Protein AF-A0A929SCU1-F1 (afdb_monomer)

Nearest PDB structures (foldseek):
  3o3o-assembly1_A  TM=7.319E-01  e=7.300E+00  Clostridioides difficile
  4o1f-assembly1_B  TM=4.261E-01  e=3.508E+00  Desulfitobacterium hafniense DCB-2
  3blx-assembly6_P  TM=3.917E-01  e=4.285E+00  Saccharomyces cerevisiae

Sequence (90 aa):
MKSVVNISSDQIAIWHLGEMRKLERNGVDREIGKVLVELDREGAFDQCLVINGPGGFTNLRVGSLALNLLKTLKGDQISFFSLSKPELYK

Radius of gyration: 12.05 Å; Cα contacts (8 Å, |Δi|>4): 150; chains: 1; bounding box: 29×21×34 Å

Mean predicted aligned error: 3.46 Å

Structure (mmCIF, N/CA/C/O backbone):
data_AF-A0A929SCU1-F1
#
_entry.id   AF-A0A929SCU1-F1
#
loop_
_atom_site.group_PDB
_atom_site.id
_atom_site.type_symbol
_atom_site.label_atom_id
_atom_site.label_alt_id
_atom_site.label_comp_id
_atom_site.label_asym_id
_atom_site.label_entity_id
_atom_site.label_seq_id
_atom_site.pdbx_PDB_ins_code
_atom_site.Cartn_x
_atom_site.Cartn_y
_atom_site.Cartn_z
_atom_site.occupancy
_atom_site.B_iso_or_equiv
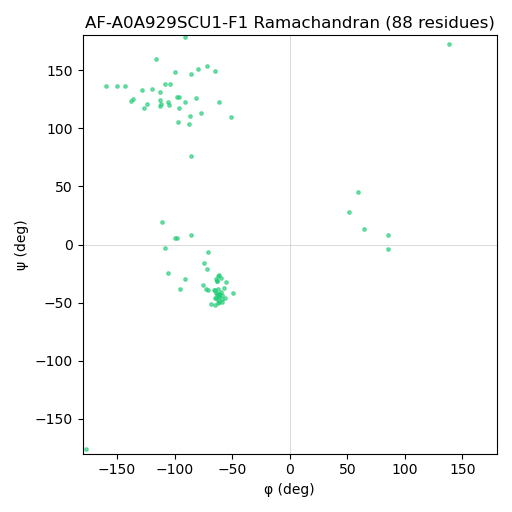_atom_site.auth_seq_id
_atom_site.auth_comp_id
_atom_site.auth_asym_id
_atom_site.auth_atom_id
_atom_site.pdbx_PDB_model_num
ATOM 1 N N . MET A 1 1 ? -15.627 6.825 2.863 1.00 58.50 1 MET A N 1
ATOM 2 C CA . MET A 1 1 ? -15.016 7.550 1.719 1.00 58.50 1 MET A CA 1
ATOM 3 C C . MET A 1 1 ? -14.042 6.589 1.043 1.00 58.50 1 MET A C 1
ATOM 5 O O . MET A 1 1 ? -13.446 5.799 1.761 1.00 58.50 1 MET A O 1
ATOM 9 N N . LYS A 1 2 ? -13.944 6.539 -0.293 1.00 77.69 2 LYS A N 1
ATOM 10 C CA . LYS A 1 2 ? -13.163 5.483 -0.970 1.00 77.69 2 LYS A CA 1
ATOM 11 C C . LYS A 1 2 ? -11.691 5.888 -1.082 1.00 77.69 2 LYS A C 1
ATOM 13 O O . LYS A 1 2 ? -11.379 6.799 -1.843 1.00 77.69 2 LYS A O 1
ATOM 18 N N . SER A 1 3 ? -10.812 5.220 -0.339 1.00 92.88 3 SER A N 1
ATOM 19 C CA . SER A 1 3 ? -9.363 5.345 -0.518 1.00 92.88 3 SER A CA 1
ATOM 20 C C . SER A 1 3 ? -8.899 4.501 -1.703 1.00 92.88 3 SER A C 1
ATOM 22 O O . SER A 1 3 ? -9.493 3.462 -2.002 1.00 92.88 3 SER A O 1
ATOM 24 N N . VAL A 1 4 ? -7.819 4.911 -2.362 1.00 94.88 4 VAL A N 1
ATOM 25 C CA . VAL A 1 4 ? -7.154 4.105 -3.395 1.00 94.88 4 VAL A CA 1
ATOM 26 C C . VAL A 1 4 ? -5.672 4.019 -3.070 1.00 94.88 4 VAL A C 1
ATOM 28 O O . VAL A 1 4 ? -5.045 5.035 -2.792 1.00 94.88 4 VAL A O 1
ATOM 31 N N . VAL A 1 5 ? -5.094 2.825 -3.121 1.00 95.69 5 VAL A N 1
ATOM 32 C CA . VAL A 1 5 ? -3.663 2.606 -2.913 1.00 95.69 5 VAL A CA 1
ATOM 33 C C . VAL A 1 5 ? -3.097 1.837 -4.095 1.00 95.69 5 VAL A C 1
ATOM 35 O O . VAL A 1 5 ? -3.459 0.693 -4.351 1.00 95.69 5 VAL A O 1
ATOM 38 N N . ASN A 1 6 ? -2.166 2.450 -4.815 1.00 95.69 6 ASN A N 1
ATOM 39 C CA . ASN A 1 6 ? -1.407 1.789 -5.861 1.00 95.69 6 ASN A CA 1
ATOM 40 C C . ASN A 1 6 ? -0.058 1.328 -5.313 1.00 95.69 6 ASN A C 1
ATOM 42 O O . ASN A 1 6 ? 0.849 2.138 -5.136 1.00 95.69 6 ASN A O 1
ATOM 46 N N . ILE A 1 7 ? 0.079 0.021 -5.081 1.00 95.75 7 ILE A N 1
ATOM 47 C 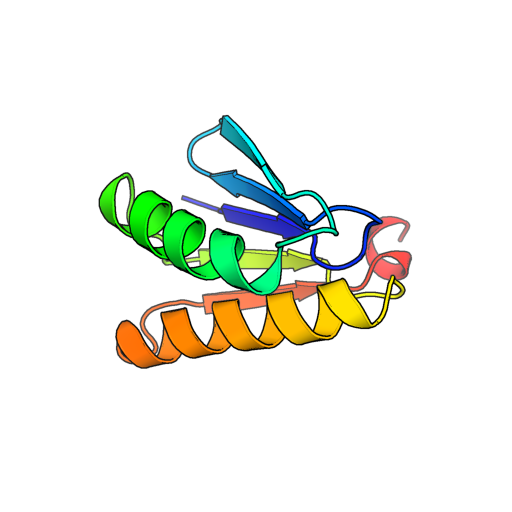CA . ILE A 1 7 ? 1.328 -0.608 -4.614 1.00 95.75 7 ILE A CA 1
ATOM 48 C C . ILE A 1 7 ? 2.139 -1.230 -5.757 1.00 95.75 7 ILE A C 1
ATOM 50 O O . ILE A 1 7 ? 3.136 -1.913 -5.530 1.00 95.75 7 ILE A O 1
ATOM 54 N N . SER A 1 8 ? 1.694 -1.030 -6.996 1.00 92.88 8 SER A N 1
ATOM 55 C CA . SER A 1 8 ? 2.201 -1.734 -8.170 1.00 92.88 8 SER A CA 1
ATOM 56 C C . SER A 1 8 ? 3.044 -0.861 -9.105 1.00 92.88 8 SER A C 1
ATOM 58 O O . SER A 1 8 ? 3.579 -1.358 -10.093 1.00 92.88 8 SER A O 1
ATOM 60 N N . SER A 1 9 ? 3.198 0.432 -8.827 1.00 87.19 9 SER A N 1
ATOM 61 C CA . SER A 1 9 ? 4.093 1.350 -9.549 1.00 87.19 9 SER A CA 1
ATOM 62 C C . SER A 1 9 ? 5.500 1.415 -8.936 1.00 87.19 9 SER A C 1
ATOM 64 O O . SER A 1 9 ? 5.780 0.761 -7.930 1.00 87.19 9 SER A O 1
ATOM 66 N N . ASP A 1 10 ? 6.389 2.207 -9.545 1.00 87.44 10 ASP A N 1
ATOM 67 C CA . ASP A 1 10 ? 7.741 2.478 -9.023 1.00 87.44 10 ASP A CA 1
ATOM 68 C C . ASP A 1 10 ? 7.717 3.169 -7.652 1.00 87.44 10 ASP A C 1
ATOM 70 O O . ASP A 1 10 ? 8.614 2.981 -6.832 1.00 87.44 10 ASP A O 1
ATOM 74 N N . GLN A 1 11 ? 6.633 3.892 -7.379 1.00 91.44 11 GLN A N 1
ATOM 75 C CA . GLN A 1 11 ? 6.291 4.504 -6.097 1.00 91.44 11 GLN A CA 1
ATOM 76 C C . GLN A 1 11 ? 5.001 3.883 -5.558 1.00 91.44 11 GLN A C 1
ATOM 78 O O . GLN A 1 11 ? 4.207 3.345 -6.337 1.00 91.44 11 GLN A O 1
ATOM 83 N N . ILE A 1 12 ? 4.756 3.998 -4.253 1.00 94.44 12 ILE A N 1
ATOM 84 C CA . ILE A 1 12 ? 3.430 3.716 -3.689 1.00 94.44 12 ILE A CA 1
ATOM 85 C C . ILE A 1 12 ? 2.640 5.018 -3.674 1.00 94.44 12 ILE A C 1
ATOM 87 O O . ILE A 1 12 ? 3.084 6.003 -3.091 1.00 94.44 12 ILE A O 1
ATOM 91 N N . ALA A 1 13 ? 1.480 5.030 -4.320 1.00 95.00 13 ALA A N 1
ATOM 92 C CA . ALA A 1 13 ? 0.614 6.202 -4.359 1.00 95.00 13 ALA A CA 1
ATOM 93 C C . ALA A 1 13 ? -0.677 5.928 -3.585 1.00 95.00 13 ALA A C 1
ATOM 95 O O . ALA A 1 13 ? -1.305 4.888 -3.778 1.00 95.00 13 ALA A O 1
ATOM 96 N N . ILE A 1 14 ? -1.053 6.849 -2.702 1.00 95.50 14 ILE A N 1
ATOM 97 C CA . ILE A 1 14 ? -2.212 6.738 -1.819 1.00 95.50 14 ILE A CA 1
ATOM 98 C C . ILE A 1 14 ? -3.106 7.951 -2.050 1.00 95.50 14 ILE A C 1
ATOM 100 O O . ILE A 1 14 ? -2.676 9.084 -1.849 1.00 95.50 14 ILE A O 1
ATOM 104 N N . TRP A 1 15 ? -4.348 7.707 -2.447 1.00 94.56 15 TRP A N 1
ATOM 105 C CA . TRP A 1 15 ? -5.396 8.711 -2.553 1.00 94.56 15 TRP A CA 1
ATOM 106 C C . TRP A 1 15 ? -6.375 8.540 -1.401 1.00 94.56 15 TRP A C 1
ATOM 108 O O . TRP A 1 15 ? -6.966 7.469 -1.235 1.00 94.56 15 TRP A O 1
ATOM 118 N N . HIS A 1 16 ? -6.559 9.597 -0.618 1.00 92.25 16 HIS A N 1
ATOM 119 C CA . HIS A 1 16 ? -7.465 9.627 0.526 1.00 92.25 16 HIS A CA 1
ATOM 120 C C . HIS A 1 16 ? -7.992 11.052 0.717 1.00 92.25 16 HIS A C 1
ATOM 122 O O . HIS A 1 16 ? -7.237 12.007 0.580 1.00 92.25 16 HIS A O 1
ATOM 128 N N . LEU A 1 17 ? -9.295 11.199 0.974 1.00 89.00 17 LEU A N 1
ATOM 129 C CA . LEU A 1 17 ? -9.969 12.501 1.155 1.00 89.00 17 LEU A CA 1
ATOM 130 C C . LEU A 1 17 ? -9.718 13.535 0.035 1.00 89.00 17 LEU A C 1
ATOM 132 O O . LEU A 1 17 ? -9.799 14.734 0.264 1.00 89.00 17 LEU A O 1
ATOM 136 N N . GLY A 1 18 ? -9.446 13.084 -1.193 1.00 86.88 18 GLY A N 1
ATOM 137 C CA . GLY A 1 18 ? -9.156 13.970 -2.330 1.00 86.88 18 GLY A CA 1
ATOM 138 C C . GLY A 1 18 ? -7.691 14.401 -2.447 1.00 86.88 18 GLY A C 1
ATOM 139 O O . GLY A 1 18 ? -7.324 15.008 -3.450 1.00 86.88 18 GLY A O 1
ATOM 140 N N . GLU A 1 19 ? -6.840 14.025 -1.494 1.00 90.44 19 GLU A N 1
ATOM 141 C CA . GLU A 1 19 ? -5.403 14.274 -1.540 1.00 90.44 19 GLU A CA 1
ATOM 142 C C . GLU A 1 19 ? -4.630 13.037 -1.993 1.00 90.44 19 GLU A C 1
ATOM 144 O O . GLU A 1 19 ? -5.014 11.896 -1.721 1.00 90.44 19 GLU A O 1
ATOM 149 N N . MET A 1 20 ? -3.512 13.271 -2.681 1.00 93.38 20 MET A N 1
ATOM 150 C CA . MET A 1 20 ? -2.599 12.225 -3.128 1.00 93.38 20 MET A CA 1
ATOM 151 C C . ME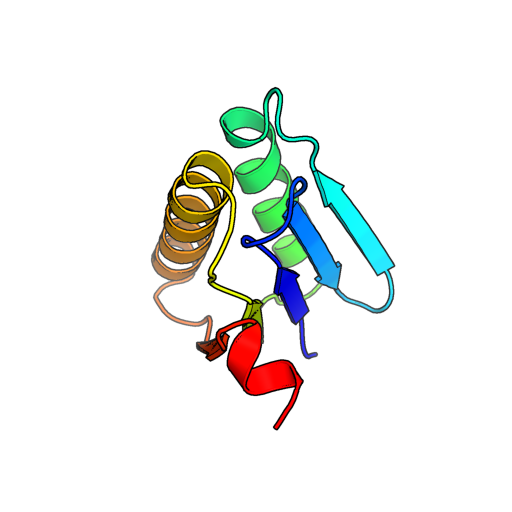T A 1 20 ? -1.271 12.337 -2.385 1.00 93.38 20 MET A C 1
ATOM 153 O O . MET A 1 20 ? -0.579 13.350 -2.479 1.00 93.38 20 MET A O 1
ATOM 157 N N . ARG A 1 21 ? -0.868 11.248 -1.734 1.00 94.62 21 ARG A N 1
ATOM 158 C CA . ARG A 1 21 ? 0.461 11.067 -1.142 1.00 94.62 21 ARG A CA 1
ATOM 159 C C . ARG A 1 21 ? 1.253 10.058 -1.971 1.00 94.62 21 ARG A C 1
ATOM 161 O O . ARG A 1 21 ? 0.710 9.043 -2.406 1.00 94.62 21 ARG A O 1
ATOM 168 N N . LYS A 1 22 ? 2.538 10.330 -2.196 1.00 94.75 22 LYS A N 1
ATOM 169 C CA . LYS A 1 22 ? 3.461 9.432 -2.904 1.00 94.75 22 LYS A CA 1
ATOM 170 C C . LYS A 1 22 ? 4.606 9.049 -1.981 1.00 94.75 22 LYS A C 1
ATOM 172 O O . LYS A 1 22 ? 5.185 9.911 -1.332 1.00 94.75 22 LYS A O 1
ATOM 177 N N . LEU A 1 23 ? 4.924 7.763 -1.951 1.00 94.25 23 LEU A N 1
ATOM 178 C CA . LEU A 1 23 ? 6.041 7.207 -1.205 1.00 94.25 23 LEU A CA 1
ATOM 179 C C . LEU A 1 23 ? 7.082 6.691 -2.187 1.00 94.25 23 LEU A C 1
ATOM 181 O O . LEU A 1 23 ? 6.801 5.817 -3.015 1.00 94.25 23 LEU A O 1
ATOM 185 N N . GLU A 1 24 ? 8.284 7.242 -2.072 1.00 91.69 24 GLU A N 1
ATOM 186 C CA . GLU A 1 24 ? 9.438 6.793 -2.834 1.00 91.69 24 GLU A CA 1
ATOM 187 C C . GLU A 1 24 ? 9.828 5.370 -2.447 1.00 91.69 24 GLU A C 1
ATOM 189 O O . GLU A 1 24 ? 9.681 4.954 -1.300 1.00 91.69 24 GLU A O 1
ATOM 194 N N . ARG A 1 25 ? 10.388 4.627 -3.404 1.00 83.44 25 ARG A N 1
ATOM 195 C CA . ARG A 1 25 ? 10.853 3.251 -3.180 1.00 83.44 25 ARG A CA 1
ATOM 196 C C . ARG A 1 25 ? 11.888 3.155 -2.055 1.00 83.44 25 ARG A C 1
ATOM 198 O O . ARG A 1 25 ? 11.901 2.179 -1.307 1.00 83.44 25 ARG A O 1
ATOM 205 N N . ASN A 1 26 ? 12.774 4.144 -1.956 1.00 86.94 26 ASN A N 1
ATOM 206 C CA . ASN A 1 26 ? 13.818 4.176 -0.939 1.00 86.94 26 ASN A CA 1
ATOM 207 C C . ASN A 1 26 ? 13.215 4.606 0.402 1.00 86.94 26 ASN A C 1
ATOM 209 O O . ASN A 1 26 ? 12.791 5.746 0.550 1.00 86.94 26 ASN A O 1
ATOM 213 N N . GLY A 1 27 ? 13.193 3.693 1.375 1.00 85.81 27 GLY A N 1
ATOM 214 C CA . GLY A 1 27 ? 12.610 3.939 2.699 1.00 85.81 27 GLY A CA 1
ATOM 215 C C . GLY A 1 27 ? 11.102 3.690 2.788 1.00 85.81 27 GLY A C 1
ATOM 216 O O . GLY A 1 27 ? 10.504 3.972 3.826 1.00 85.81 27 GLY A O 1
ATOM 217 N N . VAL A 1 28 ? 10.483 3.132 1.739 1.00 90.56 28 VAL A N 1
ATOM 218 C CA . VAL A 1 28 ? 9.042 2.827 1.707 1.00 90.56 28 VAL A CA 1
ATOM 219 C C . VAL A 1 28 ? 8.591 1.946 2.877 1.00 90.56 28 VAL A C 1
ATOM 221 O O . VAL A 1 28 ? 7.487 2.108 3.384 1.00 90.56 28 VAL A O 1
ATOM 224 N N . ASP A 1 29 ? 9.465 1.056 3.348 1.00 88.88 29 ASP A N 1
ATOM 225 C CA . ASP A 1 29 ? 9.281 0.170 4.500 1.00 88.88 29 ASP A CA 1
ATOM 226 C C . ASP A 1 29 ? 9.140 0.915 5.833 1.00 88.88 29 ASP A C 1
ATOM 228 O O . ASP A 1 29 ? 8.438 0.446 6.727 1.00 88.88 29 ASP A O 1
ATOM 232 N N . ARG A 1 30 ? 9.767 2.088 5.958 1.00 90.06 30 ARG A N 1
ATOM 233 C CA . ARG A 1 30 ? 9.719 2.922 7.168 1.00 90.06 30 ARG A CA 1
ATOM 234 C C . ARG A 1 30 ? 8.574 3.926 7.147 1.00 90.06 30 ARG A C 1
ATOM 236 O O . ARG A 1 30 ? 8.073 4.295 8.207 1.00 90.06 30 ARG A O 1
ATOM 243 N N . GLU A 1 31 ? 8.177 4.364 5.955 1.00 93.00 31 GLU A N 1
ATOM 244 C CA . GLU A 1 31 ? 7.237 5.473 5.786 1.00 93.00 31 GLU A CA 1
ATOM 245 C C . GLU A 1 31 ? 5.787 5.012 5.615 1.00 93.00 31 GLU A C 1
ATOM 247 O O . GLU A 1 31 ? 4.887 5.616 6.197 1.00 93.00 31 GLU A O 1
ATOM 252 N N . ILE A 1 32 ? 5.533 3.912 4.894 1.00 94.50 32 ILE A N 1
ATOM 253 C CA . ILE A 1 32 ? 4.156 3.516 4.558 1.00 94.50 32 ILE A CA 1
ATOM 254 C C . ILE A 1 32 ? 3.277 3.271 5.786 1.00 94.50 32 ILE A C 1
ATOM 256 O O . ILE A 1 32 ? 2.121 3.682 5.800 1.00 94.50 32 ILE A O 1
ATOM 260 N N . GLY A 1 33 ? 3.815 2.632 6.828 1.00 93.38 33 GLY A N 1
ATOM 261 C CA . GLY A 1 33 ? 3.056 2.341 8.042 1.00 93.38 33 GLY A CA 1
ATOM 262 C C . GLY A 1 33 ? 2.623 3.616 8.764 1.00 93.38 33 GLY A C 1
ATOM 263 O O . GLY A 1 33 ? 1.473 3.716 9.182 1.00 93.38 33 GLY A O 1
ATOM 264 N N . LYS A 1 34 ? 3.521 4.608 8.852 1.00 93.56 34 LYS A N 1
ATOM 265 C CA . LYS A 1 34 ? 3.228 5.909 9.469 1.00 93.56 34 LYS A CA 1
ATOM 266 C C . LYS A 1 34 ? 2.120 6.623 8.707 1.00 93.56 34 LYS A C 1
ATOM 268 O O . LYS A 1 34 ? 1.114 6.980 9.306 1.00 93.56 34 LYS A O 1
ATOM 273 N N . VAL A 1 35 ? 2.268 6.719 7.385 1.00 94.44 35 VAL A N 1
ATOM 274 C CA . VAL A 1 35 ? 1.291 7.395 6.525 1.00 94.44 35 VAL A CA 1
ATOM 275 C C . VAL A 1 35 ? -0.075 6.722 6.599 1.00 94.44 35 VAL A C 1
ATOM 277 O O . VAL A 1 35 ? -1.079 7.407 6.719 1.00 94.44 35 VAL A O 1
ATOM 280 N N . LEU A 1 36 ? -0.146 5.390 6.589 1.00 93.50 36 LEU A N 1
ATOM 281 C CA . LEU A 1 36 ? -1.421 4.680 6.717 1.00 93.50 36 LEU A CA 1
ATOM 282 C C . LEU A 1 36 ? -2.125 4.947 8.059 1.00 93.50 36 LEU A C 1
ATOM 284 O O . LEU A 1 36 ? -3.344 5.095 8.081 1.00 93.50 36 LEU A O 1
ATOM 288 N N . VAL A 1 37 ? -1.374 5.034 9.161 1.00 92.38 37 VAL A N 1
ATOM 289 C CA . VAL A 1 37 ? -1.928 5.366 10.485 1.00 92.38 37 VAL A CA 1
ATOM 290 C C . VAL A 1 37 ? -2.360 6.831 10.565 1.00 92.38 37 VAL A C 1
ATOM 292 O O . VAL A 1 37 ? -3.389 7.129 11.163 1.00 92.38 37 VAL A O 1
ATOM 295 N N . GLU A 1 38 ? -1.594 7.752 9.980 1.00 92.25 38 GLU A N 1
ATOM 296 C CA . GLU A 1 38 ? -1.958 9.172 9.900 1.00 92.25 38 GLU A CA 1
ATOM 297 C C . GLU A 1 38 ? -3.246 9.367 9.101 1.00 92.25 38 GLU A C 1
ATOM 299 O O . GLU A 1 38 ? -4.174 10.008 9.587 1.00 92.25 38 GLU A O 1
ATOM 304 N N . LEU A 1 39 ? -3.340 8.729 7.933 1.00 90.44 39 LEU A N 1
ATOM 305 C CA . LEU A 1 39 ? -4.536 8.748 7.096 1.00 90.44 39 LEU A CA 1
ATOM 306 C C . LEU A 1 39 ? -5.767 8.254 7.852 1.00 90.44 39 LEU A C 1
ATOM 308 O O . LEU A 1 39 ? -6.799 8.911 7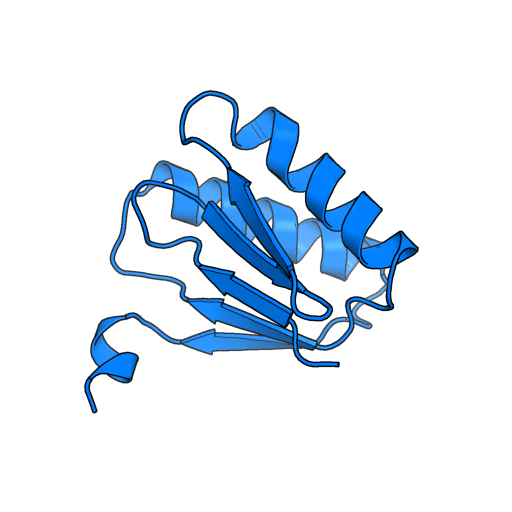.820 1.00 90.44 39 LEU A O 1
ATOM 312 N N . ASP A 1 40 ? -5.646 7.137 8.571 1.00 89.75 40 ASP A N 1
ATOM 313 C CA . ASP A 1 40 ? -6.753 6.592 9.358 1.00 89.75 40 ASP A CA 1
ATOM 314 C C . ASP A 1 40 ? -7.220 7.529 10.485 1.00 89.75 40 ASP A C 1
ATOM 316 O O . ASP A 1 40 ? -8.405 7.563 10.817 1.00 89.75 40 ASP A O 1
ATOM 320 N N . ARG A 1 41 ? -6.301 8.322 11.052 1.00 89.44 41 ARG A N 1
ATOM 321 C CA . ARG A 1 41 ? -6.624 9.348 12.056 1.00 89.44 41 ARG A CA 1
ATOM 322 C C . ARG A 1 41 ? -7.284 10.584 11.448 1.00 89.44 41 ARG A C 1
ATOM 324 O O . ARG A 1 41 ? -8.117 11.197 12.110 1.00 89.44 41 ARG A O 1
ATOM 331 N N . GLU A 1 42 ? -6.892 10.970 10.236 1.00 87.50 42 GLU A N 1
ATOM 332 C CA . GLU A 1 42 ? -7.451 12.122 9.515 1.00 87.50 42 GLU A CA 1
ATOM 333 C C . GLU A 1 42 ? -8.865 11.845 8.993 1.00 87.50 42 GLU A C 1
ATOM 335 O O . GLU A 1 42 ? -9.734 12.717 9.032 1.00 87.50 42 GLU A O 1
ATOM 340 N N . GLY A 1 43 ? -9.111 10.621 8.529 1.00 79.88 43 GLY A N 1
ATOM 341 C CA . GLY A 1 43 ? -10.415 10.170 8.077 1.00 79.88 43 GLY A CA 1
ATOM 342 C C . GLY A 1 43 ? -10.491 8.653 8.096 1.00 79.88 43 GLY A C 1
ATOM 343 O O . GLY A 1 43 ? -9.574 7.966 7.662 1.00 79.88 43 GLY A O 1
ATOM 344 N N . ALA A 1 44 ? -11.611 8.120 8.583 1.00 80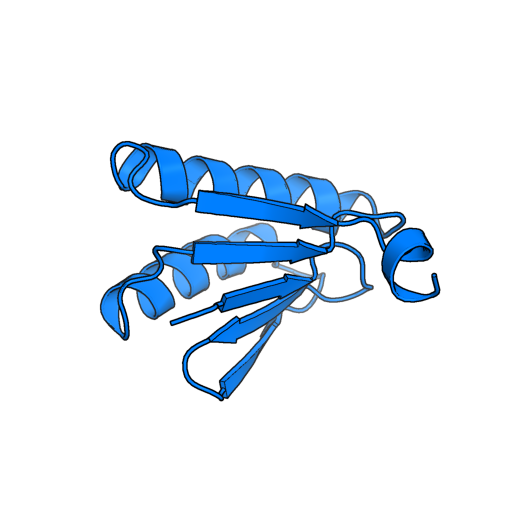.62 44 ALA A N 1
ATOM 345 C CA . ALA A 1 44 ? -11.785 6.685 8.769 1.00 80.62 44 ALA A CA 1
ATOM 346 C C . ALA A 1 44 ? -11.430 5.894 7.489 1.00 80.62 44 ALA A C 1
ATOM 348 O O . ALA A 1 44 ? -12.113 5.968 6.454 1.00 80.62 44 ALA A O 1
ATOM 349 N N . PHE A 1 45 ? -10.309 5.166 7.540 1.00 84.38 45 PHE A N 1
ATOM 350 C CA . PHE A 1 45 ? -9.783 4.398 6.418 1.00 84.38 45 PHE A CA 1
ATOM 351 C C . PHE A 1 45 ? -10.458 3.025 6.409 1.00 84.38 45 PHE A C 1
ATOM 353 O O . PHE A 1 45 ? -9.899 2.028 6.865 1.00 84.38 45 PHE A O 1
ATOM 360 N N . ASP A 1 46 ? -11.710 2.986 5.955 1.00 89.25 46 ASP A N 1
ATOM 361 C CA . ASP A 1 46 ? -12.576 1.805 6.119 1.00 89.25 46 ASP A CA 1
ATOM 362 C C . ASP A 1 46 ? -12.769 1.018 4.819 1.00 89.25 46 ASP A C 1
ATOM 364 O O . ASP A 1 46 ? -13.056 -0.177 4.828 1.00 89.25 46 ASP A O 1
ATOM 368 N N . GLN A 1 47 ? -12.608 1.676 3.671 1.00 92.19 47 GLN A N 1
ATOM 369 C CA . GLN A 1 47 ? -12.716 1.051 2.355 1.00 92.19 47 GLN A CA 1
ATOM 370 C C . GLN A 1 47 ? -11.583 1.526 1.456 1.00 92.19 47 GLN A C 1
ATOM 372 O O . GLN A 1 47 ? -11.416 2.727 1.233 1.00 92.19 47 GLN A O 1
ATOM 377 N N . CYS A 1 48 ? -10.832 0.576 0.904 1.00 94.06 48 CYS A N 1
ATOM 378 C CA . CYS A 1 48 ? -9.664 0.869 0.092 1.00 94.06 48 CYS A CA 1
ATOM 379 C C . CYS A 1 48 ? -9.600 -0.026 -1.148 1.00 94.06 48 CYS A C 1
ATOM 381 O O . CYS A 1 48 ? -9.553 -1.251 -1.045 1.00 94.06 48 CYS A O 1
ATOM 383 N N . LEU A 1 49 ? -9.548 0.594 -2.327 1.00 94.88 49 LEU A N 1
ATOM 384 C CA . LEU A 1 49 ? -9.190 -0.079 -3.573 1.00 94.88 49 LEU A CA 1
ATOM 385 C C . LEU A 1 49 ? -7.663 -0.188 -3.661 1.00 94.88 49 LEU A C 1
ATOM 387 O O . LEU A 1 49 ? -6.969 0.818 -3.568 1.00 94.88 49 LEU A O 1
ATOM 391 N N . VAL A 1 50 ? -7.131 -1.386 -3.859 1.00 96.19 50 VAL A N 1
ATOM 392 C CA . VAL A 1 50 ? -5.699 -1.673 -3.930 1.00 96.19 50 VAL A CA 1
ATOM 393 C C . VAL A 1 50 ? -5.344 -2.113 -5.346 1.00 96.19 50 VAL A C 1
ATOM 395 O O . VAL A 1 50 ? -5.830 -3.140 -5.816 1.00 96.19 50 VAL A O 1
ATOM 398 N N . ILE A 1 51 ? -4.466 -1.366 -6.016 1.00 95.69 51 ILE A N 1
ATOM 399 C CA . ILE A 1 51 ? -3.907 -1.760 -7.315 1.00 95.69 51 ILE A CA 1
ATOM 400 C C . ILE A 1 51 ? -2.662 -2.612 -7.051 1.00 95.69 51 ILE A C 1
ATOM 402 O O . ILE A 1 51 ? -1.614 -2.085 -6.659 1.00 95.69 51 ILE A O 1
ATOM 406 N N . ASN A 1 52 ? -2.787 -3.930 -7.218 1.00 94.25 52 ASN A N 1
ATOM 407 C CA . ASN A 1 52 ? -1.901 -4.921 -6.593 1.00 94.25 52 ASN A CA 1
ATOM 408 C C . ASN A 1 52 ? -0.972 -5.687 -7.556 1.00 94.25 52 ASN A C 1
ATOM 410 O O . ASN A 1 52 ? -0.449 -6.738 -7.195 1.00 94.25 52 ASN A O 1
ATOM 414 N N . GLY A 1 53 ? -0.721 -5.177 -8.761 1.00 93.06 53 GLY A N 1
ATOM 415 C CA . GLY A 1 53 ? 0.262 -5.763 -9.679 1.00 93.06 53 GLY A CA 1
ATOM 416 C C . GLY A 1 53 ? -0.209 -5.810 -11.129 1.00 93.06 53 GLY A C 1
ATOM 417 O O . GLY A 1 53 ? -1.361 -5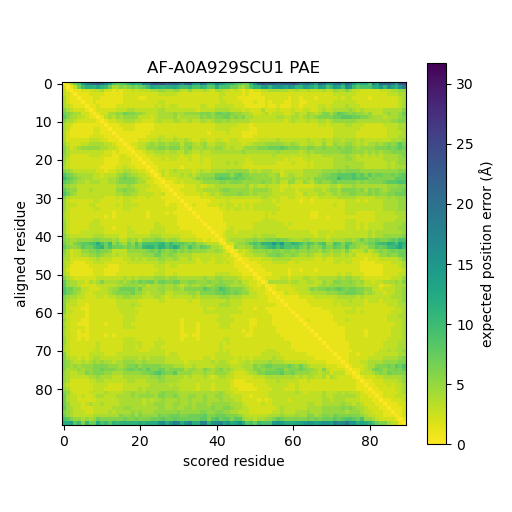.496 -11.389 1.00 93.06 53 GLY A O 1
ATOM 418 N N . PRO A 1 54 ? 0.657 -6.186 -12.085 1.00 93.06 54 PRO A N 1
ATOM 419 C CA . PRO A 1 54 ? 2.080 -6.459 -11.914 1.00 93.06 54 PRO A CA 1
ATOM 420 C C . PRO A 1 54 ? 2.884 -5.170 -11.673 1.00 93.06 54 PRO A C 1
ATOM 422 O O . PRO A 1 54 ? 2.483 -4.070 -12.066 1.00 93.06 54 PRO A O 1
ATOM 425 N N . GLY A 1 55 ? 4.020 -5.298 -10.986 1.00 90.25 55 GLY A N 1
ATOM 426 C CA . GLY A 1 55 ? 4.803 -4.163 -10.504 1.00 90.25 55 GLY A CA 1
ATOM 427 C C . GLY A 1 55 ? 6.099 -4.561 -9.807 1.00 90.25 55 GLY A C 1
ATOM 428 O O . GLY A 1 55 ? 6.439 -5.741 -9.729 1.00 90.25 55 GLY A O 1
ATOM 429 N N . GLY A 1 56 ? 6.816 -3.571 -9.272 1.00 89.69 56 GLY A N 1
ATOM 430 C CA . GLY A 1 56 ? 8.043 -3.800 -8.512 1.00 89.69 56 GLY A CA 1
ATOM 431 C C . GLY A 1 56 ? 7.798 -4.649 -7.259 1.00 89.69 56 GLY A C 1
ATOM 432 O O . GLY A 1 56 ? 7.024 -4.273 -6.381 1.00 89.69 56 GLY A O 1
ATOM 433 N N . PHE A 1 57 ? 8.502 -5.779 -7.143 1.00 90.06 57 PHE A N 1
ATOM 434 C CA . PHE A 1 57 ? 8.278 -6.771 -6.080 1.00 90.06 57 PHE A CA 1
ATOM 435 C C . PHE A 1 57 ? 8.468 -6.223 -4.655 1.00 90.06 57 PHE A C 1
ATOM 437 O O . PHE A 1 57 ? 7.848 -6.704 -3.708 1.00 90.06 57 PHE A O 1
ATOM 444 N N . THR A 1 58 ? 9.323 -5.213 -4.473 1.00 90.88 58 THR A N 1
ATOM 445 C CA . THR A 1 58 ? 9.498 -4.546 -3.173 1.00 90.88 58 THR A CA 1
ATOM 446 C C . THR A 1 58 ? 8.225 -3.824 -2.740 1.00 90.88 58 THR A C 1
ATOM 448 O O . THR A 1 58 ? 7.728 -4.098 -1.651 1.00 90.88 58 THR A O 1
ATOM 451 N N . ASN A 1 59 ? 7.662 -2.971 -3.599 1.00 93.31 59 ASN A N 1
ATOM 452 C CA . ASN A 1 59 ? 6.468 -2.184 -3.279 1.00 93.31 59 ASN A CA 1
ATOM 453 C C . ASN A 1 59 ? 5.249 -3.085 -3.075 1.00 93.31 59 ASN A C 1
ATOM 455 O O . ASN A 1 59 ? 4.497 -2.886 -2.125 1.00 93.31 59 ASN A O 1
ATOM 459 N N . LEU A 1 60 ? 5.112 -4.134 -3.893 1.00 94.38 60 LEU A N 1
ATOM 460 C CA . LEU A 1 60 ? 4.045 -5.121 -3.738 1.00 94.38 60 LEU A CA 1
ATOM 461 C C . LEU A 1 60 ? 4.093 -5.806 -2.368 1.00 94.38 60 LEU A C 1
ATOM 463 O O . LEU A 1 60 ? 3.070 -5.889 -1.691 1.00 94.38 60 LEU A O 1
ATOM 467 N N . ARG A 1 61 ? 5.272 -6.263 -1.928 1.00 93.44 61 ARG A N 1
ATOM 468 C CA . ARG A 1 61 ? 5.425 -6.933 -0.627 1.00 93.44 61 ARG A CA 1
ATOM 469 C C . ARG A 1 61 ? 5.219 -5.983 0.546 1.00 93.44 61 ARG A C 1
ATOM 471 O O . ARG A 1 61 ? 4.429 -6.287 1.434 1.00 93.44 61 ARG A O 1
ATOM 478 N N . VAL A 1 62 ? 5.918 -4.849 0.543 1.00 94.31 62 VAL A N 1
ATOM 479 C CA . VAL A 1 62 ? 5.862 -3.870 1.639 1.00 94.31 62 VAL A CA 1
ATOM 480 C C . VAL A 1 62 ? 4.461 -3.268 1.747 1.00 94.31 62 VAL A C 1
ATOM 482 O O . VAL A 1 62 ? 3.889 -3.230 2.833 1.00 94.31 62 VAL A O 1
ATOM 485 N N . GLY A 1 63 ? 3.881 -2.881 0.610 1.00 94.88 63 GLY A N 1
ATOM 486 C CA . GLY A 1 63 ? 2.522 -2.368 0.511 1.00 94.88 63 GLY A CA 1
ATOM 487 C C . GLY A 1 63 ? 1.479 -3.353 1.024 1.00 94.88 63 GLY A C 1
ATOM 488 O O . GLY A 1 63 ? 0.664 -3.000 1.873 1.00 94.88 63 GLY A O 1
ATOM 489 N N . SER A 1 64 ? 1.544 -4.609 0.573 1.00 95.19 64 SER A N 1
ATOM 490 C CA . SER A 1 64 ? 0.615 -5.649 1.031 1.00 95.19 64 SER A CA 1
ATOM 491 C C . SER A 1 64 ? 0.748 -5.910 2.529 1.00 95.19 64 SER A C 1
ATOM 493 O O . SER A 1 64 ? -0.265 -6.016 3.215 1.00 95.19 64 SER A O 1
ATOM 495 N N . LEU A 1 65 ? 1.973 -5.994 3.057 1.00 95.69 65 LEU A N 1
ATOM 49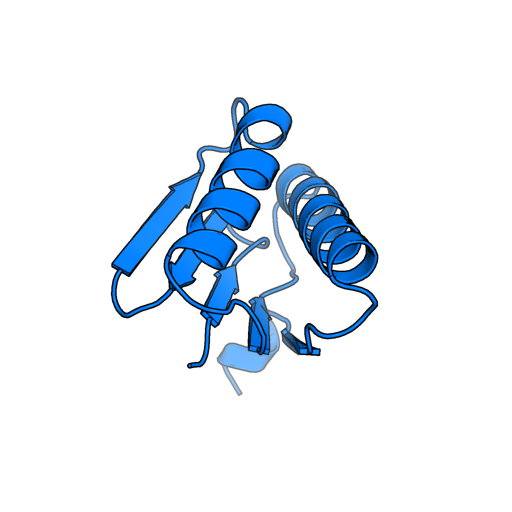6 C CA . LEU A 1 65 ? 2.195 -6.211 4.486 1.00 95.69 65 LEU A CA 1
ATOM 497 C C . LEU A 1 65 ? 1.610 -5.065 5.320 1.00 95.69 65 LEU A C 1
ATOM 499 O O . LEU A 1 65 ? 0.854 -5.320 6.252 1.00 95.69 65 LEU A O 1
ATOM 503 N N . ALA A 1 66 ? 1.914 -3.815 4.965 1.00 95.81 66 ALA A N 1
ATOM 504 C CA . ALA A 1 66 ? 1.461 -2.647 5.715 1.00 95.81 66 ALA A CA 1
ATOM 505 C C . ALA A 1 66 ? -0.070 -2.508 5.725 1.00 95.81 66 ALA A C 1
ATOM 507 O O . ALA A 1 66 ? -0.658 -2.258 6.775 1.00 95.81 66 ALA A O 1
ATOM 508 N N . LEU A 1 67 ? -0.723 -2.735 4.580 1.00 95.25 67 LEU A N 1
ATOM 509 C CA . LEU A 1 67 ? -2.185 -2.706 4.474 1.00 95.25 67 LEU A CA 1
ATOM 510 C C . LEU A 1 67 ? -2.838 -3.809 5.319 1.00 95.25 67 LEU A C 1
ATOM 512 O O . LEU A 1 67 ? -3.776 -3.540 6.068 1.00 95.25 67 LEU A O 1
ATOM 516 N N . ASN A 1 68 ? -2.323 -5.040 5.247 1.00 94.94 68 ASN A N 1
ATOM 517 C CA . ASN A 1 68 ? -2.849 -6.139 6.057 1.00 94.94 68 ASN A CA 1
ATOM 518 C C . ASN A 1 68 ? -2.634 -5.900 7.558 1.00 94.94 68 ASN A C 1
ATOM 520 O O . ASN A 1 68 ? -3.541 -6.161 8.341 1.00 94.94 68 ASN A O 1
ATOM 524 N N . LEU A 1 69 ? -1.487 -5.342 7.964 1.00 94.44 69 LEU A N 1
ATOM 525 C CA . LEU A 1 69 ? -1.248 -4.963 9.358 1.00 94.44 69 LEU A CA 1
ATOM 526 C C . LEU A 1 69 ? -2.238 -3.898 9.842 1.00 94.44 69 LEU A C 1
ATOM 528 O O . LEU A 1 69 ? -2.784 -4.047 10.931 1.00 94.44 69 LEU A O 1
ATOM 532 N N . LEU A 1 70 ? -2.519 -2.866 9.038 1.00 93.38 70 LEU A N 1
ATOM 533 C CA . LEU A 1 70 ? -3.521 -1.851 9.383 1.00 93.38 70 LEU A CA 1
ATOM 534 C C . LEU A 1 70 ? -4.907 -2.485 9.590 1.00 93.38 70 LEU A C 1
ATOM 536 O O . LEU A 1 70 ? -5.584 -2.180 10.570 1.00 93.38 70 LEU A O 1
ATOM 540 N N . LYS A 1 71 ? -5.311 -3.413 8.712 1.00 94.00 71 LYS A N 1
ATOM 541 C CA . LYS A 1 71 ? -6.580 -4.148 8.847 1.00 94.00 71 LYS A CA 1
ATOM 542 C C . LYS A 1 71 ? -6.639 -4.967 10.133 1.00 94.00 71 LYS A C 1
ATOM 544 O O . LYS A 1 71 ? -7.651 -4.910 10.828 1.00 94.00 71 LYS A O 1
ATOM 549 N N . THR A 1 72 ? -5.557 -5.664 10.480 1.00 93.44 72 THR A N 1
ATOM 550 C CA . THR A 1 72 ? -5.454 -6.400 11.747 1.00 93.44 72 THR A CA 1
ATOM 551 C C . THR A 1 72 ? -5.561 -5.462 12.950 1.00 93.44 72 THR A C 1
ATOM 553 O O . THR A 1 72 ? -6.314 -5.746 13.878 1.00 93.44 72 THR A O 1
ATOM 556 N N . LEU A 1 73 ? -4.862 -4.321 12.932 1.00 91.25 73 LEU A N 1
ATOM 557 C CA . LEU A 1 73 ? -4.907 -3.332 14.017 1.00 91.25 73 LEU A CA 1
ATOM 558 C C . LEU A 1 73 ? -6.301 -2.716 14.199 1.00 91.25 73 LEU A C 1
ATOM 560 O O . LEU A 1 73 ? -6.688 -2.412 15.323 1.00 91.25 73 LEU A O 1
ATOM 564 N N . LYS A 1 74 ? -7.070 -2.582 13.114 1.00 90.38 74 LYS A N 1
ATOM 565 C CA . LYS A 1 74 ? -8.464 -2.120 13.141 1.00 90.38 74 LYS A CA 1
ATOM 566 C C . LYS A 1 74 ? -9.488 -3.232 13.398 1.00 90.38 74 LYS A C 1
ATOM 568 O O . LYS A 1 74 ? -10.681 -2.987 13.257 1.00 90.38 74 LYS A O 1
ATOM 573 N N . GLY A 1 75 ? -9.065 -4.450 13.741 1.00 91.75 75 GLY A N 1
ATOM 574 C CA . GLY A 1 75 ? -9.982 -5.565 14.003 1.00 91.75 75 GLY A CA 1
ATOM 575 C C . GLY A 1 75 ? -10.872 -5.907 12.803 1.00 91.75 75 GLY A C 1
ATOM 576 O O . GLY A 1 75 ? -12.081 -6.050 12.957 1.00 91.75 75 GLY A O 1
ATOM 577 N N . ASP A 1 76 ? -10.284 -5.969 11.604 1.00 88.12 76 ASP A N 1
ATOM 578 C CA . ASP A 1 76 ? -10.950 -6.301 10.334 1.00 88.12 76 ASP A CA 1
ATOM 579 C C . ASP A 1 76 ? -12.017 -5.309 9.841 1.00 88.12 76 ASP A C 1
ATOM 581 O O . ASP A 1 76 ? -12.716 -5.582 8.867 1.00 88.12 76 ASP A O 1
ATOM 585 N N . GLN A 1 77 ? -12.085 -4.110 10.422 1.00 88.62 77 GLN A N 1
ATOM 586 C CA . GLN A 1 77 ? -13.029 -3.062 10.007 1.00 88.62 77 GLN A CA 1
ATOM 587 C C . GLN A 1 77 ? -12.705 -2.425 8.642 1.00 88.62 77 GLN A C 1
ATOM 589 O O . GLN A 1 77 ? -13.493 -1.631 8.133 1.00 88.62 77 GLN A O 1
ATOM 594 N N . ILE A 1 78 ? -11.567 -2.772 8.027 1.00 92.12 78 ILE A N 1
ATOM 595 C CA . ILE A 1 78 ? -11.174 -2.285 6.698 1.00 92.12 78 ILE A CA 1
ATOM 596 C C . ILE A 1 78 ? -11.523 -3.313 5.628 1.00 92.12 78 ILE A C 1
ATOM 598 O O . ILE A 1 78 ? -11.071 -4.459 5.667 1.00 92.12 78 ILE A O 1
ATOM 602 N N . SER A 1 79 ? -12.243 -2.871 4.604 1.00 93.00 79 SER A N 1
ATOM 603 C CA . SER A 1 79 ? -12.494 -3.646 3.390 1.00 93.00 79 SER A CA 1
ATOM 604 C C . SER A 1 79 ? -11.496 -3.280 2.291 1.00 93.00 79 SER A C 1
ATOM 606 O O . SER A 1 79 ? -11.477 -2.143 1.811 1.00 93.00 79 SER A O 1
ATOM 608 N N . PHE A 1 80 ? -10.692 -4.257 1.863 1.00 94.25 80 PHE A N 1
ATOM 609 C CA . PHE A 1 80 ? -9.820 -4.125 0.697 1.00 94.25 80 PHE A CA 1
ATOM 610 C C . PHE A 1 80 ? -10.483 -4.706 -0.548 1.00 94.25 80 PHE A C 1
ATOM 612 O O . PHE A 1 80 ? -10.869 -5.873 -0.571 1.00 94.25 80 PHE A O 1
ATOM 619 N N . PHE A 1 81 ? -10.551 -3.902 -1.604 1.00 94.00 81 PHE A N 1
ATOM 620 C CA . PHE A 1 81 ? -10.927 -4.339 -2.944 1.00 94.00 81 PHE A CA 1
ATOM 621 C C . PHE A 1 81 ? -9.657 -4.384 -3.770 1.00 94.00 81 PHE A C 1
ATOM 623 O O . PHE A 1 81 ? -8.983 -3.371 -3.888 1.00 94.00 81 PHE A O 1
ATOM 630 N N . SER A 1 82 ? -9.288 -5.538 -4.303 1.00 93.31 82 SER A N 1
ATOM 631 C CA . SER A 1 82 ? -8.027 -5.683 -5.025 1.00 93.31 82 SER A CA 1
ATOM 632 C C . SER A 1 82 ? -8.269 -5.735 -6.524 1.00 93.31 82 SER A C 1
ATOM 634 O O . SER A 1 82 ? -9.192 -6.412 -6.966 1.00 93.31 82 SER A O 1
ATOM 636 N N . LEU A 1 83 ? -7.422 -5.056 -7.292 1.00 94.00 83 LEU A N 1
ATOM 637 C CA . LEU A 1 83 ? -7.486 -5.039 -8.747 1.00 94.00 83 LEU A CA 1
ATOM 638 C C . LEU A 1 83 ? -6.072 -5.032 -9.334 1.00 94.00 83 LEU A C 1
ATOM 640 O O . LEU A 1 83 ? -5.193 -4.304 -8.869 1.00 94.00 83 LEU A O 1
ATOM 644 N N . SER A 1 84 ? -5.834 -5.834 -10.364 1.00 92.75 84 SER A N 1
ATOM 645 C CA . SER A 1 84 ? -4.562 -5.833 -11.082 1.00 92.75 84 SER A CA 1
ATOM 646 C C . SER A 1 84 ? -4.558 -4.758 -12.176 1.00 92.75 84 SER A C 1
ATOM 648 O O . SER A 1 84 ? -5.574 -4.481 -12.803 1.00 92.75 84 SER A O 1
ATOM 650 N N . LYS A 1 85 ? -3.408 -4.139 -12.465 1.00 89.25 85 LYS A N 1
ATOM 651 C CA . LYS A 1 85 ? -3.269 -3.135 -13.531 1.00 89.25 85 LYS A CA 1
ATOM 652 C C . LYS A 1 85 ? -3.865 -3.577 -14.872 1.00 89.25 85 LYS A C 1
ATOM 654 O O . LYS A 1 85 ? -4.491 -2.731 -15.494 1.00 89.25 85 LYS A O 1
ATOM 659 N N . PRO A 1 86 ? -3.714 -4.832 -15.352 1.00 90.69 86 PRO A N 1
ATOM 660 C CA . PRO A 1 86 ? -4.310 -5.247 -16.619 1.00 90.69 86 PRO A CA 1
ATOM 661 C C . PRO A 1 86 ? -5.840 -5.178 -16.607 1.00 90.69 86 PRO A C 1
ATOM 663 O O . PRO A 1 86 ? -6.443 -4.982 -17.654 1.00 90.69 86 PRO A O 1
ATOM 666 N N . GLU A 1 87 ? -6.473 -5.305 -15.439 1.00 89.56 87 GLU A N 1
ATOM 667 C CA . GLU A 1 87 ? -7.922 -5.159 -15.282 1.00 89.56 87 GLU A CA 1
ATOM 668 C C . GLU A 1 87 ? -8.388 -3.697 -15.348 1.00 89.56 87 GLU A C 1
ATOM 670 O O . GLU A 1 87 ? -9.567 -3.475 -15.579 1.00 89.56 87 GLU A O 1
ATOM 675 N N . LEU A 1 88 ? -7.493 -2.704 -15.216 1.00 84.06 88 LEU A N 1
ATOM 676 C CA . LEU A 1 88 ? -7.836 -1.282 -15.402 1.00 84.06 88 LEU A CA 1
ATOM 677 C C . LEU A 1 88 ? -8.096 -0.909 -16.865 1.00 84.06 88 LEU A C 1
ATOM 679 O O . LEU A 1 88 ? -8.691 0.130 -17.130 1.00 84.06 88 LEU A O 1
ATOM 683 N N . TYR A 1 89 ? -7.582 -1.706 -17.802 1.00 82.88 89 TYR A N 1
ATOM 684 C CA . TYR A 1 89 ? -7.674 -1.442 -19.240 1.00 82.88 89 TYR A CA 1
ATOM 685 C C . TYR A 1 89 ? -8.793 -2.241 -19.923 1.00 82.88 89 TYR A C 1
ATOM 687 O O . TYR A 1 89 ? -8.877 -2.229 -21.150 1.00 82.88 89 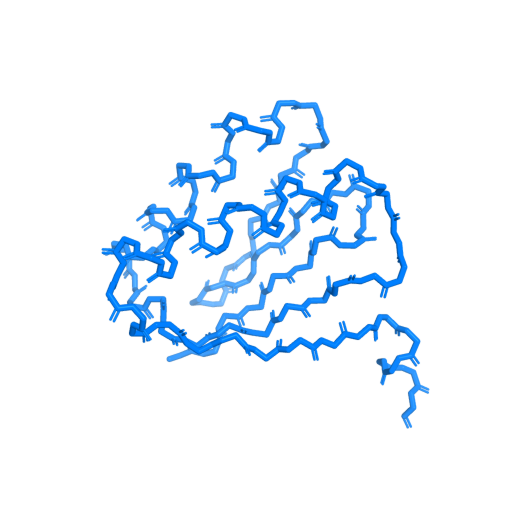TYR A O 1
ATOM 695 N N . LYS A 1 90 ? -9.600 -2.969 -19.145 1.00 71.75 90 LYS A N 1
ATOM 696 C CA . LYS A 1 90 ? -10.788 -3.685 -19.620 1.00 71.75 90 LYS A CA 1
ATOM 697 C C . LYS A 1 90 ? -12.021 -2.807 -19.473 1.00 71.75 90 LYS A C 1
ATOM 699 O O . LYS A 1 90 ? -12.874 -2.892 -20.379 1.00 71.75 90 LYS A O 1
#

Solvent-accessible surface area (backbone atoms only — not comparable to full-atom values): 4938 Å² total; per-residue (Å²): 110,81,26,38,36,34,22,21,44,84,38,39,37,40,37,47,98,92,44,78,49,76,39,54,66,82,60,36,83,73,46,52,57,55,51,54,54,50,46,38,72,76,45,72,66,38,36,33,40,32,33,68,20,82,52,46,68,65,41,39,51,48,43,51,50,44,53,52,50,53,25,58,77,55,71,62,62,41,48,78,46,79,45,43,57,76,65,75,79,110

pLDDT: mean 90.99, std 5.53, range [58.5, 96.19]

Secondary struct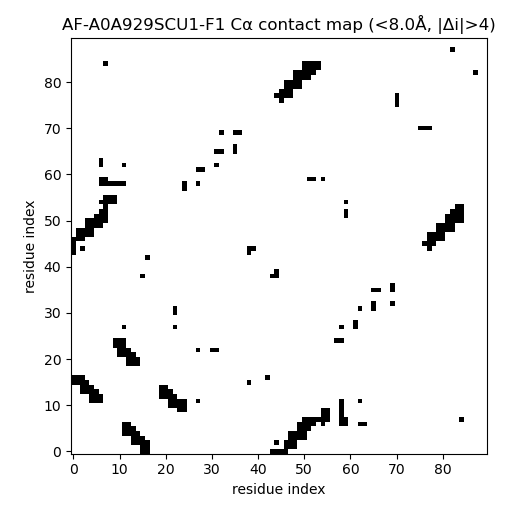ure (DSSP, 8-state):
-EEEEE-SSSSEEEEETTEEEEE-STTHHHHHHHHHHHHHHHS---EEEEE--SS-HHHHHHHHHHHHHHHHHTTT-PEEEEE-GGGGG-

Foldseek 3Di:
DEKEWELAEQWIWIDAPNDIDTGHLVCCLVVVLVVVVVRCVVDNQQEYEYAQDDHDPSSNVSVVVSVVVVCVVVVNSHDYHYDYPVRVVD